Protein AF-A0A942L4I2-F1 (afdb_monomer)

Foldseek 3Di:
DLVVLCVVVVNPADDDPDRDCVVPDPVSVVSSVVVVVVVVVVVVVVVVVVVVPPD

Structure (mmCIF, N/CA/C/O backbone):
data_AF-A0A942L4I2-F1
#
_entry.id   AF-A0A942L4I2-F1
#
loop_
_atom_site.group_PDB
_atom_site.id
_atom_site.type_symbol
_atom_site.label_atom_id
_atom_site.label_alt_id
_atom_site.lab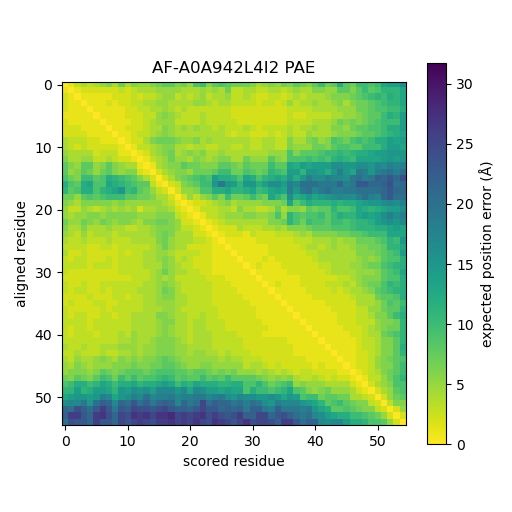el_comp_id
_atom_site.label_asym_id
_atom_site.label_entity_id
_atom_site.label_seq_id
_atom_site.pdbx_PDB_ins_code
_atom_site.Cartn_x
_atom_site.Cartn_y
_atom_site.Cartn_z
_atom_site.occupancy
_atom_site.B_iso_or_equiv
_atom_site.auth_seq_id
_atom_site.auth_comp_id
_atom_site.auth_asym_id
_atom_site.auth_atom_id
_atom_site.pdbx_PDB_model_num
ATOM 1 N N . MET A 1 1 ? 2.762 -6.655 2.342 1.00 78.75 1 MET A N 1
ATOM 2 C CA . MET A 1 1 ? 1.716 -5.609 2.207 1.00 78.75 1 MET A CA 1
ATOM 3 C C . MET A 1 1 ? 1.946 -4.593 1.082 1.00 78.75 1 MET A C 1
ATOM 5 O O . MET A 1 1 ? 1.100 -4.541 0.203 1.00 78.75 1 MET A O 1
ATOM 9 N N . LYS A 1 2 ? 3.026 -3.782 1.053 1.00 82.88 2 LYS A N 1
ATOM 10 C CA . LYS A 1 2 ? 3.194 -2.753 -0.009 1.00 82.88 2 LYS A CA 1
ATOM 11 C C . LYS A 1 2 ? 3.218 -3.342 -1.431 1.00 82.88 2 LYS A C 1
ATOM 13 O O . LYS A 1 2 ? 2.471 -2.888 -2.285 1.00 82.88 2 LYS A O 1
ATOM 18 N N . TYR A 1 3 ? 4.007 -4.397 -1.651 1.00 86.75 3 TYR A N 1
ATOM 19 C CA . TYR A 1 3 ? 4.100 -5.066 -2.956 1.00 86.75 3 TYR A CA 1
ATOM 20 C C . TYR A 1 3 ? 2.874 -5.918 -3.279 1.00 86.75 3 TYR A C 1
ATOM 22 O O . TYR A 1 3 ? 2.489 -5.996 -4.432 1.00 86.75 3 TYR A O 1
ATOM 30 N N . GLU A 1 4 ? 2.235 -6.521 -2.273 1.00 86.75 4 GLU A N 1
ATOM 31 C CA . GLU A 1 4 ? 0.972 -7.250 -2.463 1.00 86.75 4 GLU A CA 1
ATOM 32 C C . GLU A 1 4 ? -0.122 -6.311 -2.969 1.00 86.75 4 GLU A C 1
ATOM 34 O O . GLU A 1 4 ? -0.785 -6.610 -3.950 1.00 86.75 4 GLU A O 1
ATOM 39 N N . ILE A 1 5 ? -0.268 -5.141 -2.343 1.00 87.94 5 ILE A N 1
ATOM 40 C CA . ILE A 1 5 ? -1.231 -4.123 -2.771 1.00 87.94 5 ILE A CA 1
ATOM 41 C C . ILE A 1 5 ? -0.862 -3.577 -4.148 1.00 87.94 5 ILE A C 1
ATOM 43 O O . ILE A 1 5 ? -1.737 -3.330 -4.968 1.00 87.94 5 ILE A O 1
ATOM 47 N N . ALA A 1 6 ? 0.426 -3.396 -4.428 1.00 87.88 6 ALA A N 1
ATOM 48 C CA . ALA A 1 6 ? 0.857 -2.965 -5.748 1.00 87.88 6 ALA A CA 1
ATOM 49 C C . ALA A 1 6 ? 0.547 -4.011 -6.831 1.00 87.88 6 ALA A C 1
ATOM 51 O O . ALA A 1 6 ? 0.071 -3.646 -7.901 1.00 87.88 6 ALA A O 1
ATOM 52 N N . ALA A 1 7 ? 0.729 -5.298 -6.526 1.00 88.44 7 ALA A N 1
ATOM 53 C CA . ALA A 1 7 ? 0.343 -6.401 -7.397 1.00 88.44 7 ALA A CA 1
ATOM 54 C C . ALA A 1 7 ? -1.184 -6.479 -7.580 1.00 88.44 7 ALA A C 1
ATOM 56 O O . ALA A 1 7 ? -1.644 -6.652 -8.705 1.00 88.44 7 ALA A O 1
ATOM 57 N N . GLU A 1 8 ? -1.972 -6.277 -6.514 1.00 87.94 8 GLU A N 1
ATOM 58 C CA . GLU A 1 8 ? -3.443 -6.166 -6.577 1.00 87.94 8 GLU A CA 1
ATOM 59 C C . GLU A 1 8 ? -3.889 -5.010 -7.491 1.00 87.94 8 GLU A C 1
ATOM 61 O O . GLU A 1 8 ? -4.879 -5.133 -8.208 1.00 87.94 8 GLU A O 1
ATOM 66 N N . LEU A 1 9 ? -3.152 -3.896 -7.485 1.00 86.56 9 LEU A N 1
ATOM 67 C CA . LEU A 1 9 ? -3.421 -2.713 -8.307 1.00 86.56 9 LEU A CA 1
ATOM 68 C C . LEU A 1 9 ? -2.795 -2.786 -9.713 1.00 86.56 9 LEU A C 1
ATOM 70 O O . LEU A 1 9 ? -2.951 -1.847 -10.491 1.00 86.56 9 LEU A O 1
ATOM 74 N N . GLY A 1 10 ? -2.095 -3.874 -10.054 1.00 85.75 10 GLY A N 1
ATOM 75 C CA . GLY A 1 10 ? -1.446 -4.049 -11.359 1.00 85.75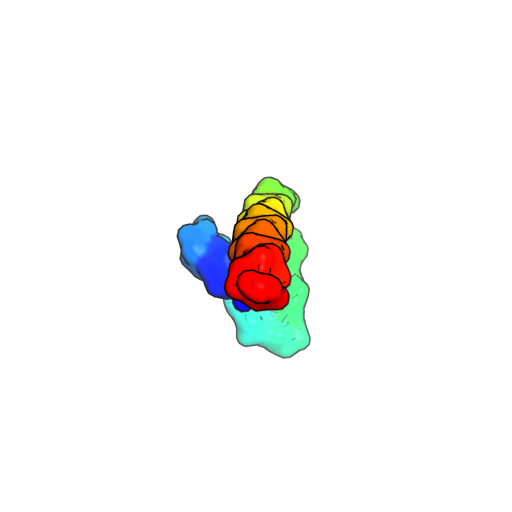 10 GLY A CA 1
ATOM 76 C C . GLY A 1 10 ? -0.257 -3.114 -11.604 1.00 85.75 10 GLY A C 1
ATOM 77 O O . GLY A 1 10 ? 0.109 -2.866 -12.751 1.00 85.75 10 GLY A O 1
ATOM 78 N N . ILE A 1 11 ? 0.344 -2.576 -10.543 1.00 86.25 11 ILE A N 1
ATOM 79 C CA . ILE A 1 11 ? 1.487 -1.669 -10.634 1.00 86.25 11 ILE A CA 1
ATOM 80 C C . ILE A 1 11 ? 2.754 -2.521 -10.821 1.00 86.25 11 ILE A C 1
ATOM 82 O O . ILE A 1 11 ? 3.001 -3.412 -10.003 1.00 86.25 11 ILE A O 1
ATOM 86 N N . PRO A 1 12 ? 3.571 -2.272 -11.865 1.00 81.69 12 PRO A N 1
ATOM 87 C CA . PRO 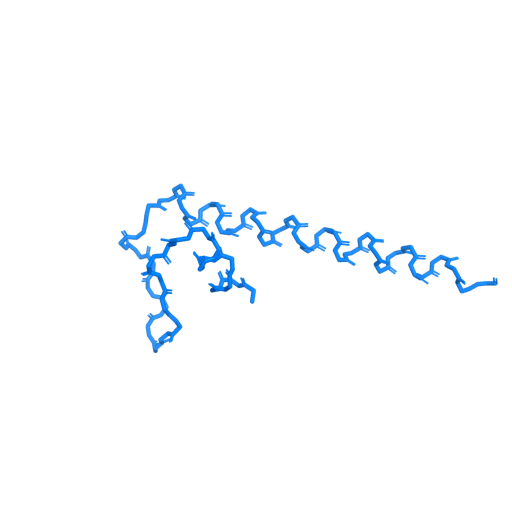A 1 12 ? 4.725 -3.101 -12.222 1.00 81.69 12 PRO A CA 1
ATOM 88 C C . PRO A 1 12 ? 5.932 -2.803 -11.322 1.00 81.69 12 PRO A C 1
ATOM 90 O O . PRO A 1 12 ? 6.979 -2.346 -11.771 1.00 81.69 12 PRO A O 1
ATOM 93 N N . VAL A 1 13 ? 5.772 -3.029 -10.022 1.00 81.31 13 VAL A N 1
ATOM 94 C CA . VAL A 1 13 ? 6.815 -2.853 -9.011 1.00 81.31 13 VAL A CA 1
ATOM 95 C C . VAL A 1 13 ? 7.192 -4.204 -8.438 1.00 81.31 13 VAL A C 1
ATOM 97 O O . VAL A 1 13 ? 6.345 -5.038 -8.113 1.00 81.31 13 VAL A O 1
ATOM 100 N N . HIS A 1 14 ? 8.491 -4.414 -8.292 1.00 73.12 14 HIS A N 1
ATOM 101 C CA . HIS A 1 14 ? 9.048 -5.666 -7.811 1.00 73.12 14 HIS A CA 1
ATOM 102 C C . HIS A 1 14 ? 9.906 -5.401 -6.581 1.00 73.12 14 HIS A C 1
ATOM 104 O O . HIS A 1 14 ? 10.536 -4.352 -6.458 1.00 73.12 14 HIS A O 1
ATOM 110 N N . GLN A 1 15 ? 9.897 -6.348 -5.648 1.00 75.19 15 GLN A N 1
ATOM 111 C CA . GLN A 1 15 ? 10.755 -6.288 -4.474 1.00 75.19 15 GLN A CA 1
ATOM 112 C C . GLN A 1 15 ? 12.188 -6.602 -4.911 1.00 75.19 15 GLN A C 1
ATOM 114 O O . GLN A 1 15 ? 12.491 -7.741 -5.262 1.00 75.19 15 GLN A O 1
ATOM 119 N N . GLY A 1 16 ? 13.045 -5.582 -4.944 1.00 69.31 16 GLY A N 1
ATOM 120 C CA . GLY A 1 16 ? 14.426 -5.679 -5.415 1.00 69.31 16 GLY A CA 1
ATOM 121 C C . GLY A 1 16 ? 15.411 -4.984 -4.477 1.00 69.31 16 GLY A C 1
ATOM 122 O O . GLY A 1 16 ? 15.028 -4.439 -3.446 1.00 69.31 16 GLY A O 1
ATOM 123 N N . SER A 1 17 ? 16.696 -5.010 -4.835 1.00 58.84 17 SER A N 1
ATOM 124 C CA . SER A 1 17 ? 17.761 -4.310 -4.098 1.00 58.84 17 SER A CA 1
ATOM 125 C C . SER A 1 17 ? 17.631 -2.786 -4.169 1.00 58.84 17 SER A C 1
ATOM 127 O O . SER A 1 17 ? 18.078 -2.093 -3.260 1.00 58.84 17 SER A O 1
ATOM 129 N N . GLU A 1 18 ? 16.994 -2.274 -5.225 1.00 62.06 18 GLU A N 1
ATOM 130 C CA . GLU A 1 18 ? 16.637 -0.867 -5.374 1.00 62.06 18 GLU A CA 1
ATOM 131 C C . GLU A 1 18 ? 15.112 -0.722 -5.377 1.00 62.06 18 GLU A C 1
ATOM 133 O O . GLU A 1 18 ? 14.432 -1.024 -6.356 1.00 62.06 18 GLU A O 1
ATOM 138 N N . ASP A 1 19 ? 14.567 -0.246 -4.259 1.00 72.81 19 ASP A N 1
ATOM 139 C CA . ASP A 1 19 ? 13.145 0.065 -4.084 1.00 72.81 19 ASP A CA 1
ATOM 140 C C . ASP A 1 19 ? 12.779 1.400 -4.761 1.00 72.81 19 ASP A C 1
ATOM 142 O O . ASP A 1 19 ? 12.272 2.335 -4.137 1.00 72.81 19 ASP A O 1
ATOM 146 N N . TYR A 1 20 ? 13.060 1.519 -6.060 1.00 77.88 20 TYR A N 1
ATOM 147 C CA . TYR A 1 20 ? 12.867 2.757 -6.807 1.00 77.88 20 TYR A CA 1
ATOM 148 C C . TYR A 1 20 ? 11.530 2.788 -7.551 1.00 77.88 20 TYR A C 1
ATOM 150 O O . TYR A 1 20 ? 11.339 2.135 -8.574 1.00 77.88 20 TYR A O 1
ATOM 158 N N . TRP A 1 21 ? 10.607 3.612 -7.055 1.00 83.75 21 TRP A N 1
ATOM 159 C CA . TRP A 1 21 ? 9.284 3.840 -7.651 1.00 83.75 21 TRP A CA 1
ATOM 160 C C . TRP A 1 21 ? 9.215 5.156 -8.439 1.00 83.75 21 TRP A C 1
ATOM 162 O O . TRP A 1 21 ? 8.133 5.649 -8.730 1.00 83.75 21 TRP A O 1
ATOM 172 N N . GLY A 1 22 ? 10.352 5.767 -8.789 1.00 82.50 22 GLY A N 1
ATOM 173 C CA . GLY A 1 22 ? 10.345 7.080 -9.449 1.00 82.50 22 GLY A CA 1
ATOM 174 C C . GLY A 1 22 ? 9.786 7.078 -10.877 1.00 82.50 22 GLY A C 1
ATOM 175 O O . GLY A 1 22 ? 9.442 8.135 -11.392 1.00 82.50 22 GLY A O 1
ATOM 176 N N . HIS A 1 23 ? 9.653 5.905 -11.501 1.00 83.25 23 HIS A N 1
ATOM 177 C CA . HIS A 1 23 ? 8.974 5.727 -12.788 1.00 83.25 23 HIS A CA 1
ATOM 178 C C . HIS A 1 23 ? 7.457 5.493 -12.644 1.00 83.25 23 HIS A C 1
ATOM 180 O O . HIS A 1 23 ? 6.742 5.463 -13.643 1.00 83.25 23 HIS A O 1
ATOM 186 N N . VAL A 1 24 ? 6.960 5.315 -11.416 1.00 86.75 24 VAL A N 1
ATOM 187 C CA . VAL A 1 24 ? 5.544 5.095 -11.108 1.00 86.75 24 VAL A CA 1
ATOM 188 C C . VAL A 1 24 ? 4.863 6.448 -10.911 1.00 86.75 24 VAL A C 1
ATOM 190 O O . VAL A 1 24 ? 5.430 7.367 -10.315 1.00 86.75 24 VAL A O 1
ATOM 193 N N . SER A 1 25 ? 3.633 6.594 -11.406 1.00 90.25 25 SER A N 1
ATOM 194 C CA . SER A 1 25 ? 2.910 7.855 -11.251 1.00 90.25 25 SER A CA 1
ATOM 195 C C . SER A 1 25 ? 2.614 8.138 -9.773 1.00 90.25 25 SER A C 1
ATOM 197 O O . SER A 1 25 ? 2.314 7.231 -8.993 1.00 90.25 25 SER A O 1
ATOM 199 N N . SER A 1 26 ? 2.625 9.413 -9.365 1.00 89.50 26 SER A N 1
ATOM 200 C CA . SER A 1 26 ? 2.284 9.786 -7.981 1.00 89.50 26 SER A CA 1
ATOM 201 C C . SER A 1 26 ? 0.878 9.324 -7.577 1.00 89.50 26 SER A C 1
ATOM 203 O O . SER A 1 26 ? 0.631 9.070 -6.399 1.00 89.50 26 SER A O 1
ATOM 205 N N . ARG A 1 27 ? -0.033 9.178 -8.551 1.00 89.94 27 ARG A N 1
ATOM 206 C CA . ARG A 1 27 ? -1.376 8.625 -8.347 1.00 89.94 27 ARG A CA 1
ATOM 207 C C . ARG A 1 27 ? -1.315 7.157 -7.926 1.00 89.94 27 ARG A C 1
ATOM 209 O O . ARG A 1 27 ? -1.986 6.793 -6.966 1.00 89.94 27 ARG A O 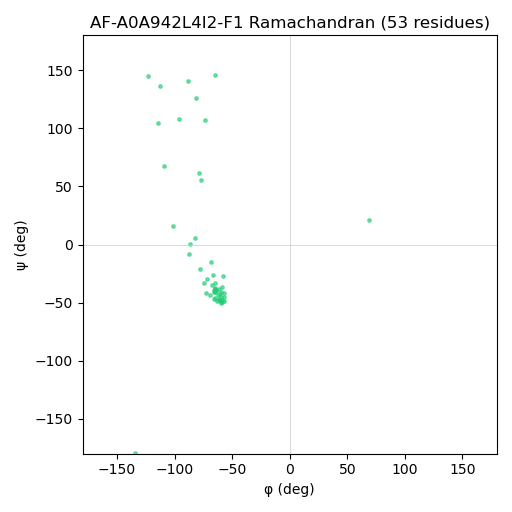1
ATOM 216 N N . ASP A 1 28 ? -0.504 6.349 -8.596 1.00 89.62 28 ASP A N 1
ATOM 217 C CA . ASP A 1 28 ? -0.388 4.912 -8.325 1.00 89.62 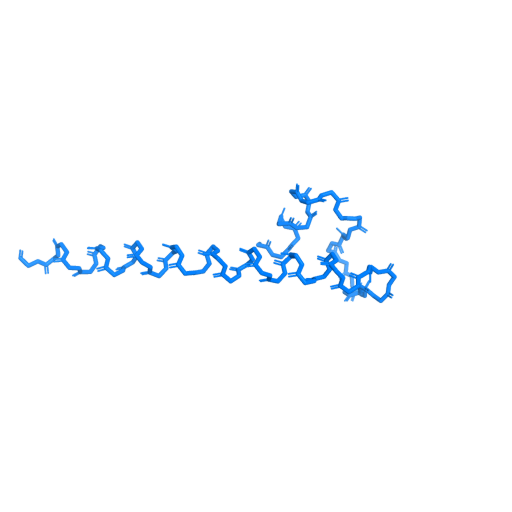28 ASP A CA 1
ATOM 218 C C . ASP A 1 28 ? 0.353 4.657 -7.007 1.00 89.62 28 ASP A C 1
ATOM 220 O O . ASP A 1 28 ? -0.098 3.867 -6.176 1.00 89.62 28 ASP A O 1
ATOM 224 N N . CYS A 1 29 ? 1.423 5.414 -6.742 1.00 88.88 29 CYS A N 1
ATOM 225 C CA . CYS A 1 29 ? 2.093 5.421 -5.438 1.00 88.88 29 CYS A CA 1
ATOM 226 C C . CYS A 1 29 ? 1.116 5.785 -4.307 1.00 88.88 29 CYS A C 1
ATOM 228 O O . CYS A 1 29 ? 1.079 5.127 -3.264 1.00 88.88 29 CYS A O 1
ATOM 230 N N . GLY A 1 30 ? 0.296 6.819 -4.527 1.00 90.69 30 GLY A N 1
ATOM 231 C CA . GLY A 1 30 ? -0.740 7.248 -3.590 1.00 90.69 30 GLY A CA 1
ATOM 232 C C . GLY A 1 30 ? -1.825 6.192 -3.383 1.00 90.69 30 GLY A C 1
ATOM 233 O O . GLY A 1 30 ? -2.251 5.976 -2.249 1.00 90.69 30 GLY A O 1
ATOM 234 N N . ALA A 1 31 ? -2.233 5.489 -4.442 1.00 92.94 31 ALA A N 1
ATOM 235 C CA . ALA A 1 31 ? -3.186 4.389 -4.352 1.00 92.94 31 ALA A CA 1
ATOM 236 C C . ALA A 1 31 ? -2.637 3.255 -3.474 1.00 92.94 31 ALA A C 1
ATOM 238 O O . ALA A 1 31 ? -3.314 2.834 -2.536 1.00 92.94 31 ALA A O 1
ATOM 239 N N . VAL A 1 32 ? -1.387 2.826 -3.675 1.00 92.44 32 VAL A N 1
ATOM 240 C CA . VAL A 1 32 ? -0.766 1.797 -2.820 1.00 92.44 32 VAL A CA 1
ATOM 241 C C . VAL A 1 32 ? -0.723 2.242 -1.361 1.00 92.44 32 VAL A C 1
ATOM 243 O O . VAL A 1 32 ? -1.182 1.513 -0.479 1.00 92.44 32 VAL A O 1
ATOM 246 N N . GLY A 1 33 ? -0.228 3.454 -1.097 1.00 91.56 33 GLY A N 1
ATOM 247 C CA . GLY A 1 33 ? -0.149 4.000 0.260 1.00 91.56 33 GLY A CA 1
ATOM 248 C C . GLY A 1 33 ? -1.520 4.120 0.934 1.00 91.56 33 GLY A C 1
ATOM 249 O O . GLY A 1 33 ? -1.685 3.731 2.090 1.00 91.56 33 GLY A O 1
ATOM 250 N N . GLY A 1 34 ? -2.538 4.584 0.207 1.00 94.06 34 GLY A N 1
ATOM 251 C CA . GLY A 1 34 ? -3.904 4.698 0.718 1.00 94.06 34 GLY A CA 1
ATOM 252 C C . GLY A 1 34 ? -4.531 3.342 1.046 1.00 94.06 34 GLY A C 1
ATOM 253 O O . GLY A 1 34 ? -5.164 3.182 2.090 1.00 94.06 34 GLY A O 1
ATOM 254 N N . HIS A 1 35 ? -4.313 2.336 0.196 1.00 94.62 35 HIS A N 1
ATOM 255 C CA . HIS A 1 35 ? -4.768 0.968 0.452 1.00 94.62 35 HIS A CA 1
ATOM 256 C C . HIS A 1 35 ? -4.068 0.352 1.668 1.00 94.62 35 HIS A C 1
ATOM 258 O O . HIS A 1 35 ? -4.717 -0.334 2.458 1.00 94.62 35 HIS A O 1
ATOM 264 N N . MET A 1 36 ? -2.779 0.640 1.869 1.00 93.75 36 MET A N 1
ATOM 265 C CA . MET A 1 36 ? -2.048 0.217 3.067 1.00 93.75 36 MET A CA 1
ATOM 266 C C . MET A 1 36 ? -2.669 0.801 4.335 1.00 93.75 36 MET A C 1
ATOM 268 O O . MET A 1 36 ? -2.922 0.063 5.284 1.00 93.75 36 MET A O 1
ATOM 272 N N . VAL A 1 37 ? -2.946 2.108 4.347 1.00 94.94 37 VAL A N 1
ATOM 273 C CA . VAL A 1 37 ? -3.558 2.779 5.504 1.00 94.94 37 VAL A CA 1
ATOM 274 C C . VAL A 1 37 ? -4.948 2.223 5.792 1.00 94.94 37 VAL A C 1
ATOM 276 O O . VAL A 1 37 ? -5.248 1.925 6.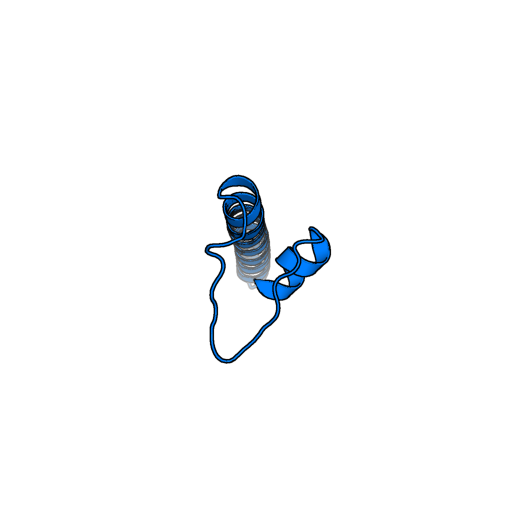945 1.00 94.94 37 VAL A O 1
ATOM 279 N N . ARG A 1 38 ? -5.768 1.999 4.761 1.00 93.75 38 ARG A N 1
ATOM 280 C CA . ARG A 1 38 ? -7.098 1.399 4.926 1.00 93.75 38 ARG A CA 1
ATOM 281 C C . ARG A 1 38 ? -7.022 0.013 5.576 1.00 93.75 38 ARG A C 1
ATOM 283 O O . ARG A 1 38 ? -7.681 -0.207 6.586 1.00 93.75 38 ARG A O 1
ATOM 290 N N . LYS A 1 39 ? -6.153 -0.878 5.075 1.00 92.31 39 LYS A N 1
ATOM 291 C CA . LYS A 1 39 ? -5.949 -2.214 5.669 1.00 92.31 39 LYS A CA 1
ATOM 292 C C . LYS A 1 39 ? -5.437 -2.122 7.118 1.00 92.31 39 LYS A C 1
ATOM 294 O O . LYS A 1 39 ? -5.878 -2.890 7.967 1.00 92.31 39 LYS A O 1
ATOM 299 N N . MET A 1 40 ? -4.557 -1.166 7.438 1.00 91.75 40 MET A N 1
ATOM 300 C CA . MET A 1 40 ? -4.090 -0.952 8.819 1.00 91.75 40 MET A CA 1
ATOM 301 C C . MET A 1 40 ? -5.214 -0.513 9.762 1.00 91.75 40 MET A C 1
ATOM 303 O O . MET A 1 40 ? -5.271 -0.997 10.892 1.00 91.75 40 MET A O 1
ATOM 307 N N . ILE A 1 41 ? -6.113 0.365 9.307 1.00 93.00 41 ILE A N 1
ATOM 308 C CA . ILE A 1 41 ? -7.284 0.787 10.087 1.00 93.00 41 ILE A CA 1
ATOM 309 C C . ILE A 1 41 ? -8.198 -0.412 10.344 1.00 93.00 41 ILE A C 1
ATOM 311 O O . ILE A 1 41 ? -8.520 -0.680 11.496 1.00 93.00 41 ILE A O 1
ATOM 315 N N . GLU A 1 42 ? -8.521 -1.197 9.315 1.00 92.00 42 GLU A N 1
ATOM 316 C CA . GLU A 1 42 ? -9.345 -2.405 9.461 1.00 92.00 42 GLU A CA 1
ATOM 317 C C . GLU A 1 42 ? -8.735 -3.405 10.460 1.00 92.00 42 GLU A C 1
ATOM 319 O O . GLU A 1 42 ? -9.435 -3.992 11.288 1.00 92.00 42 GLU A O 1
ATOM 324 N N . MET A 1 43 ? -7.414 -3.602 10.422 1.00 90.19 43 MET A N 1
ATO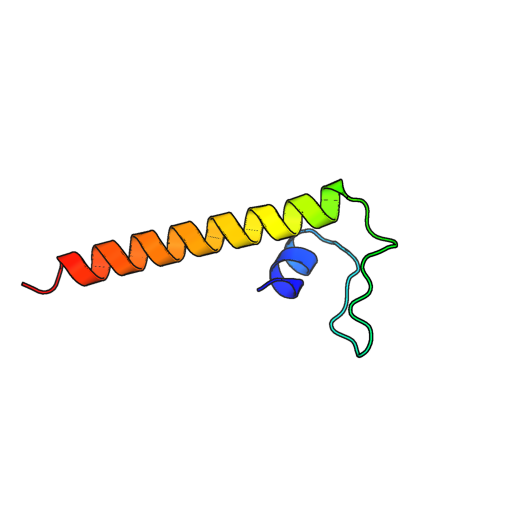M 325 C CA . MET A 1 43 ? -6.706 -4.461 11.378 1.00 90.19 43 MET A CA 1
ATOM 326 C C . MET A 1 43 ? -6.747 -3.902 12.803 1.00 90.19 43 MET A C 1
ATOM 328 O O . MET A 1 43 ? -6.898 -4.671 13.758 1.00 90.19 43 MET A O 1
ATOM 332 N N . ALA A 1 44 ? -6.614 -2.584 12.961 1.00 90.38 44 ALA A N 1
ATOM 333 C CA . ALA A 1 44 ? -6.713 -1.920 14.254 1.00 90.38 44 ALA A CA 1
ATOM 334 C C . ALA A 1 44 ? -8.131 -2.042 14.829 1.00 90.38 44 ALA A C 1
ATOM 336 O O . ALA A 1 44 ? -8.276 -2.459 15.975 1.00 90.38 44 ALA A O 1
ATOM 337 N N . GLU A 1 45 ? -9.168 -1.785 14.030 1.00 91.25 45 GLU A N 1
ATOM 338 C CA . GLU A 1 45 ? -10.576 -1.958 14.411 1.00 91.25 45 GLU A CA 1
ATOM 339 C C . GLU A 1 45 ? -10.867 -3.395 14.855 1.00 91.25 45 GLU A C 1
ATOM 341 O O . GLU A 1 45 ? -11.391 -3.611 15.947 1.00 91.25 45 GLU A O 1
ATOM 346 N N . ARG A 1 46 ? -10.433 -4.399 14.080 1.00 88.56 46 ARG A N 1
ATOM 347 C CA . ARG A 1 46 ? -10.556 -5.820 14.462 1.00 88.56 46 ARG A CA 1
ATOM 348 C C . ARG A 1 46 ? -9.831 -6.135 15.768 1.00 88.56 46 ARG A C 1
ATOM 350 O O . ARG A 1 46 ? -10.344 -6.876 16.603 1.00 88.56 46 ARG A O 1
ATOM 357 N N . SER A 1 47 ? -8.643 -5.566 15.962 1.00 85.31 47 SER A N 1
ATOM 358 C CA . SER A 1 47 ? -7.862 -5.757 17.188 1.00 85.31 47 SER A CA 1
ATOM 359 C C . SER A 1 47 ? -8.526 -5.106 18.403 1.00 85.31 47 SER A C 1
ATOM 361 O O . SER A 1 47 ? -8.439 -5.646 19.503 1.00 85.31 47 SER A O 1
ATOM 363 N N . LEU A 1 48 ? -9.198 -3.966 18.226 1.00 85.44 48 LEU A N 1
ATOM 364 C CA . LEU A 1 48 ? -9.965 -3.297 19.277 1.00 85.44 48 LEU A CA 1
ATOM 365 C C . LEU A 1 48 ? -11.222 -4.088 19.652 1.00 85.44 48 LEU A C 1
ATOM 367 O O . LEU A 1 48 ? -11.473 -4.281 20.840 1.00 85.44 48 LEU A O 1
ATOM 371 N N . VAL A 1 49 ? -11.953 -4.613 18.665 1.00 79.81 49 VAL A N 1
ATOM 372 C CA . VAL A 1 49 ? -13.106 -5.502 18.895 1.00 79.81 49 VAL A CA 1
ATOM 373 C C . VAL A 1 49 ? -12.678 -6.754 19.667 1.00 79.81 49 VAL A C 1
ATOM 375 O O . VAL A 1 49 ? -13.295 -7.100 20.672 1.00 79.81 49 VAL A O 1
ATOM 378 N N . ASN A 1 50 ? -11.565 -7.383 19.277 1.00 73.06 50 ASN A N 1
ATOM 379 C CA . ASN A 1 50 ? -11.036 -8.555 19.981 1.00 73.06 50 ASN A CA 1
ATOM 380 C C . ASN A 1 50 ? -10.577 -8.239 21.415 1.00 73.06 50 ASN A C 1
ATOM 382 O O . ASN A 1 50 ? -10.716 -9.079 22.301 1.00 73.06 50 ASN A O 1
ATOM 386 N N . LYS A 1 51 ? -10.065 -7.029 21.671 1.00 66.44 51 LYS A N 1
ATOM 387 C CA . LYS A 1 51 ? -9.704 -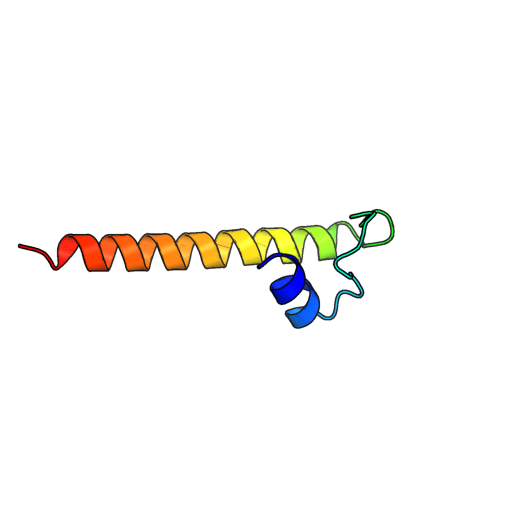6.585 23.027 1.00 66.44 51 LYS A CA 1
ATOM 388 C C . LYS A 1 51 ? -10.922 -6.302 23.911 1.00 66.44 51 LYS A C 1
ATOM 390 O O . LYS A 1 51 ? -10.824 -6.488 25.117 1.00 66.44 51 LYS A O 1
ATOM 395 N N . GLN A 1 52 ? -12.055 -5.884 23.347 1.00 59.81 52 GLN A N 1
ATOM 396 C CA . GLN A 1 52 ? -13.289 -5.643 24.110 1.00 59.81 52 GLN A CA 1
ATOM 397 C C . GLN A 1 52 ? -14.051 -6.925 24.478 1.00 59.81 52 GLN A C 1
ATOM 399 O O . GLN A 1 52 ? -14.801 -6.908 25.446 1.00 59.81 52 GLN A O 1
ATOM 404 N N . GLY A 1 53 ? -13.833 -8.039 23.770 1.00 57.94 53 GLY A N 1
ATOM 405 C CA . GLY A 1 53 ? -14.463 -9.335 24.070 1.00 57.94 53 GLY A CA 1
ATOM 406 C C . GLY A 1 53 ? -13.790 -10.160 25.177 1.00 57.94 53 GLY A C 1
ATOM 407 O O . GLY A 1 53 ? -14.169 -11.309 25.376 1.00 57.94 53 GLY A O 1
ATOM 408 N N . THR A 1 54 ? -12.778 -9.617 25.863 1.00 53.31 54 THR A N 1
ATOM 409 C CA . THR A 1 54 ? -12.061 -10.303 26.953 1.00 53.31 54 THR A CA 1
ATOM 410 C C . THR A 1 54 ? -12.406 -9.657 28.299 1.00 53.31 54 THR A C 1
ATOM 412 O O . THR A 1 54 ? -11.554 -9.007 28.899 1.00 53.31 54 THR A O 1
ATOM 415 N N . TYR A 1 55 ? -13.655 -9.801 28.749 1.00 50.84 55 TYR A N 1
ATOM 416 C CA . TYR A 1 55 ? -14.094 -9.550 30.129 1.00 50.84 55 TYR A CA 1
ATOM 417 C C . TYR A 1 55 ? -15.209 -10.524 30.505 1.00 50.84 55 TYR A C 1
ATOM 419 O O . TYR A 1 55 ? -16.077 -10.769 29.637 1.00 50.84 55 TYR A O 1
#

Sequence (55 aa):
MKYEIAAELGIPVHQGSEDYWGHVSSRDCGAVGGHMVRKMIEMAERSLVNKQGTY

pLDDT: mean 82.96, std 11.2, range [50.84, 94.94]

Secondary structure (DSSP, 8-state):
-HHHHHHHTT------SS---TTS-HHHHHHHHHHHHHHHHHHHHHHHHHHHT--

Solvent-accessible surface area 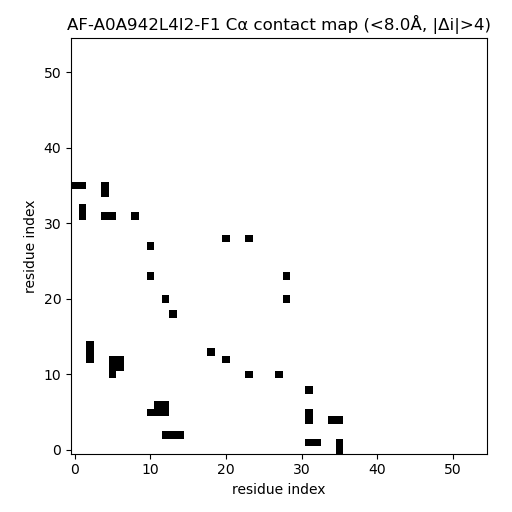(backbone atoms only — not comparable to full-atom values): 3441 Å² total; per-residue (Å²): 105,72,60,57,46,24,54,75,69,69,45,98,67,69,96,57,98,66,84,74,59,85,88,51,54,72,67,58,56,47,49,39,53,51,52,50,52,52,54,50,51,55,52,48,53,52,51,50,55,60,60,68,69,70,122

Mean predicted aligned error: 6.53 Å

Radius of gyration: 15.08 Å; Cα contacts (8 Å, |Δi|>4): 23; chains: 1; bounding box: 32×20×43 Å